Protein AF-A0A955LU29-F1 (afdb_monomer_lite)

Foldseek 3Di:
DDPPPPPVPVVVVVVVVPDDDDDPPPPDPPDLWDDPVFQWIARVVVRDIDRNDLCVPPLRNDDDDPVSNQVSQQCDDGSNRGHNRGGDDDPVRVVVVDPPPPDDPPPPD

Radius of gyration: 24.13 Å; chains: 1; bounding box: 79×35×53 Å

pLDDT: mean 70.44, std 16.15, range [33.31, 88.81]

Sequence (109 aa):
MNTKANISKHFLVISLFLFTLAAASSASAETRFVNNGNGTVEDKLTGLTWIQDPALVPALAGERSWMEARDACTELAYGGIGPNKWALPKIRDLQSLLDRNFKNPQINQ

Secondary structure (DSSP, 8-state):
----SSSTTHHHHHSSSS-S--------S--SEEE-SSSEEEETTTTEEEES-GGG-TTT-S---HHHHHHHHHH--BTTB-TTS--PPPHHHHHHHS-----------

Structure (mmCIF, N/CA/C/O backbone):
data_AF-A0A955LU29-F1
#
_entry.id   AF-A0A955LU29-F1
#
loop_
_atom_site.group_PDB
_atom_site.id
_atom_site.type_symbol
_atom_site.label_atom_id
_atom_site.label_alt_id
_atom_site.label_comp_id
_atom_site.label_asym_id
_atom_site.label_entity_id
_atom_site.label_seq_id
_atom_site.pdbx_PDB_ins_code
_atom_site.Cartn_x
_atom_site.Cartn_y
_atom_site.Cartn_z
_atom_site.occupancy
_atom_site.B_iso_or_equiv
_atom_site.auth_seq_id
_atom_site.auth_comp_id
_atom_site.auth_asym_id
_atom_site.auth_atom_id
_atom_site.pdbx_PDB_model_num
ATOM 1 N N . MET A 1 1 ? -65.943 6.549 -18.049 1.00 48.88 1 MET A N 1
ATOM 2 C CA . MET A 1 1 ? -65.256 6.606 -16.738 1.00 48.88 1 MET A CA 1
ATOM 3 C C . MET A 1 1 ? -64.560 5.275 -16.537 1.00 48.88 1 MET A C 1
ATOM 5 O O . MET A 1 1 ? -65.180 4.313 -16.111 1.00 48.88 1 MET A O 1
ATOM 9 N N . ASN A 1 2 ? -63.298 5.190 -16.950 1.00 33.31 2 ASN A N 1
ATOM 10 C CA . ASN A 1 2 ? -62.537 3.941 -16.946 1.00 33.31 2 ASN A CA 1
ATOM 11 C C . ASN A 1 2 ? -61.108 4.265 -16.495 1.00 33.31 2 ASN A C 1
ATOM 13 O O . ASN A 1 2 ? -60.129 4.174 -17.229 1.00 33.31 2 ASN A O 1
ATOM 17 N N . THR A 1 3 ? -61.027 4.680 -15.234 1.00 52.22 3 THR A N 1
ATOM 18 C CA . THR A 1 3 ? -59.836 4.790 -14.386 1.00 52.22 3 THR A CA 1
ATOM 19 C C . THR A 1 3 ? -59.293 3.392 -14.056 1.00 52.22 3 THR A C 1
ATOM 21 O O . THR A 1 3 ? -59.284 2.960 -12.911 1.00 52.22 3 THR A O 1
ATOM 24 N N . LYS A 1 4 ? -58.857 2.639 -15.074 1.00 50.62 4 LYS A 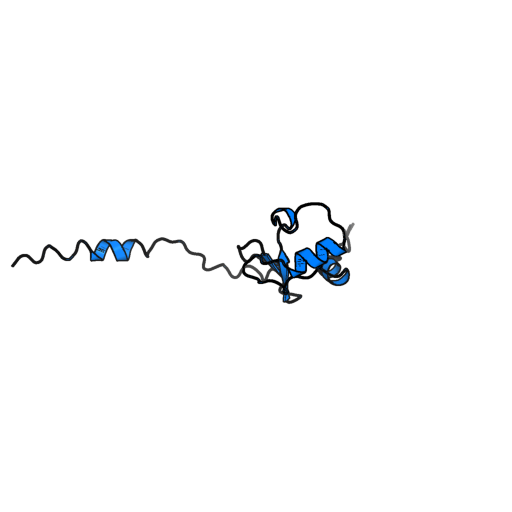N 1
ATOM 25 C CA . LYS A 1 4 ? -58.201 1.325 -14.900 1.00 50.62 4 LYS A CA 1
ATOM 26 C C . LYS A 1 4 ? -56.824 1.212 -15.570 1.00 50.62 4 LYS A C 1
ATOM 28 O O . LYS A 1 4 ? -56.285 0.119 -15.662 1.00 50.62 4 LYS A O 1
ATOM 33 N N . ALA A 1 5 ? -56.215 2.328 -15.979 1.00 54.69 5 ALA A N 1
ATOM 34 C CA . ALA A 1 5 ? -54.951 2.319 -16.732 1.00 54.69 5 ALA A CA 1
ATOM 35 C C . ALA A 1 5 ? -53.747 2.992 -16.032 1.00 54.69 5 ALA A C 1
ATOM 37 O O . ALA A 1 5 ? -52.740 3.242 -16.687 1.00 54.69 5 ALA A O 1
ATOM 38 N N . ASN A 1 6 ? -53.811 3.285 -14.723 1.00 50.88 6 ASN A N 1
ATOM 39 C CA . ASN A 1 6 ? -52.726 3.998 -14.014 1.00 50.88 6 ASN A CA 1
ATOM 40 C C . ASN A 1 6 ? -52.246 3.366 -12.694 1.00 50.88 6 ASN A C 1
ATOM 42 O O . ASN A 1 6 ? -51.460 3.971 -11.975 1.00 50.88 6 ASN A O 1
ATOM 46 N N . ILE A 1 7 ? -52.656 2.131 -12.392 1.00 54.09 7 ILE A N 1
ATOM 47 C CA . ILE A 1 7 ? -52.239 1.420 -11.165 1.00 54.09 7 ILE A CA 1
ATOM 48 C C . ILE A 1 7 ? -51.147 0.369 -11.448 1.00 54.09 7 ILE A C 1
ATOM 50 O O . ILE A 1 7 ? -50.309 0.106 -10.595 1.00 54.09 7 ILE A O 1
ATOM 54 N N . SER A 1 8 ? -51.050 -0.147 -12.681 1.00 55.31 8 SER A N 1
ATOM 55 C CA . SER A 1 8 ? -50.067 -1.189 -13.040 1.00 55.31 8 SER A CA 1
ATOM 56 C C . SER A 1 8 ? -48.636 -0.682 -13.284 1.00 55.31 8 SER A C 1
ATOM 58 O O . SER A 1 8 ? -47.722 -1.496 -13.357 1.00 55.31 8 SER A O 1
ATOM 60 N N . LYS A 1 9 ? -48.419 0.633 -13.433 1.00 54.09 9 LYS A N 1
ATOM 61 C CA . LYS A 1 9 ? -47.081 1.204 -13.703 1.00 54.09 9 LYS A CA 1
ATOM 62 C C . LYS A 1 9 ? -46.385 1.720 -12.442 1.00 54.09 9 LYS A C 1
ATOM 64 O O . LYS A 1 9 ? -45.171 1.629 -12.348 1.00 54.09 9 LYS A O 1
ATOM 69 N N . HIS A 1 10 ? -47.149 2.184 -11.450 1.00 52.41 10 HIS A N 1
ATOM 70 C CA . HIS A 1 10 ? -46.604 2.642 -10.164 1.00 52.41 10 HIS A CA 1
ATOM 71 C C . HIS A 1 10 ? -46.263 1.484 -9.212 1.00 52.41 10 HIS A C 1
ATOM 73 O O . HIS A 1 10 ? -45.340 1.603 -8.412 1.00 52.41 10 HIS A O 1
ATOM 79 N N . PHE A 1 11 ? -46.943 0.339 -9.334 1.00 55.09 11 PHE A N 1
ATOM 80 C CA . PHE A 1 11 ? -46.698 -0.830 -8.480 1.00 55.09 11 PHE A CA 1
ATOM 81 C C . PHE A 1 11 ? -45.362 -1.544 -8.783 1.00 55.09 11 PHE A C 1
ATOM 83 O O . PHE A 1 11 ? -44.809 -2.218 -7.920 1.00 55.09 11 PHE A O 1
ATOM 90 N N . LEU A 1 12 ? -44.804 -1.354 -9.986 1.00 52.69 12 LEU A N 1
ATOM 91 C CA . LEU A 1 12 ? -43.564 -2.008 -10.431 1.00 52.69 12 LEU A CA 1
ATOM 92 C C . LEU A 1 12 ? -42.297 -1.294 -9.915 1.00 52.69 12 LEU A C 1
ATOM 94 O O . LEU A 1 12 ? -41.278 -1.935 -9.684 1.00 52.69 12 LEU A O 1
ATOM 98 N N . VAL A 1 13 ? -42.364 0.017 -9.661 1.00 54.62 13 VAL A N 1
ATOM 99 C CA . VAL A 1 13 ? -41.197 0.816 -9.229 1.00 54.62 13 VAL A CA 1
ATOM 100 C C . VAL A 1 13 ? -40.988 0.755 -7.712 1.00 54.62 13 VAL A C 1
ATOM 102 O O . VAL A 1 13 ? -39.860 0.784 -7.234 1.00 54.62 13 VAL A O 1
ATOM 105 N N . ILE A 1 14 ? -42.073 0.600 -6.948 1.00 54.19 14 ILE A N 1
ATOM 106 C CA . ILE A 1 14 ? -42.044 0.587 -5.475 1.00 54.19 14 ILE A CA 1
ATOM 107 C C . ILE A 1 14 ? -41.609 -0.790 -4.928 1.00 54.19 14 ILE A C 1
ATOM 109 O O . ILE A 1 14 ? -41.048 -0.869 -3.840 1.00 54.19 14 ILE A O 1
ATOM 113 N N . SER A 1 15 ? -41.766 -1.871 -5.706 1.00 55.22 15 SER A N 1
ATOM 114 C CA . SER A 1 15 ? -41.326 -3.224 -5.321 1.00 55.22 15 SER A CA 1
ATOM 115 C C . SER A 1 15 ? -39.879 -3.559 -5.718 1.00 55.22 15 SER A C 1
ATOM 117 O O . SER A 1 15 ? -39.327 -4.517 -5.183 1.00 55.22 15 SER A O 1
ATOM 119 N N . LEU A 1 16 ? -39.246 -2.790 -6.615 1.00 47.41 16 LEU A N 1
ATOM 120 C CA . LEU A 1 16 ? -37.838 -2.990 -7.002 1.00 47.41 16 LEU A CA 1
ATOM 121 C C . LEU A 1 16 ? -36.855 -2.205 -6.112 1.00 47.41 16 LEU A C 1
ATOM 123 O O . LEU A 1 16 ? -35.650 -2.403 -6.200 1.00 47.41 16 LEU A O 1
ATOM 127 N N . PHE A 1 17 ? -37.360 -1.357 -5.211 1.00 50.53 17 PHE A N 1
ATOM 128 C CA . PHE A 1 17 ? -36.546 -0.616 -4.239 1.00 50.53 17 PHE A CA 1
ATOM 129 C C . PHE A 1 17 ? -36.687 -1.137 -2.795 1.00 50.53 17 PHE A C 1
ATOM 131 O O . PHE A 1 17 ? -36.208 -0.514 -1.854 1.00 50.53 17 PHE A O 1
ATOM 138 N N . LEU A 1 18 ? -37.330 -2.298 -2.616 1.00 53.19 18 LEU A N 1
ATOM 139 C CA . LEU A 1 18 ? -37.493 -2.982 -1.325 1.00 53.19 18 LEU A CA 1
ATOM 140 C C . LEU A 1 18 ? -36.749 -4.327 -1.249 1.00 53.19 18 LEU A C 1
ATOM 142 O O . LEU A 1 18 ? -37.048 -5.147 -0.383 1.00 53.19 18 LEU A O 1
ATOM 146 N N . PHE A 1 19 ? -35.759 -4.567 -2.119 1.00 55.38 19 PHE A N 1
ATOM 147 C CA . PHE A 1 19 ? -34.907 -5.756 -2.015 1.00 55.38 19 PHE A CA 1
ATOM 148 C C . PHE A 1 19 ? -33.518 -5.584 -2.653 1.00 55.38 19 PHE A C 1
ATOM 150 O O . PHE A 1 19 ? -33.162 -6.273 -3.601 1.00 55.38 19 PHE A O 1
ATOM 157 N N . THR A 1 20 ? -32.682 -4.713 -2.090 1.00 54.59 20 THR A N 1
ATOM 158 C CA . THR A 1 20 ? -31.228 -4.962 -2.066 1.00 54.59 20 THR A CA 1
ATOM 159 C C . THR A 1 20 ? -30.728 -4.769 -0.645 1.00 54.59 20 THR A C 1
ATOM 161 O O . THR A 1 20 ? -30.159 -3.746 -0.286 1.00 54.59 20 THR A O 1
ATOM 164 N N . LEU A 1 21 ? -31.082 -5.776 0.152 1.00 53.31 21 LEU A N 1
ATOM 165 C CA . LEU A 1 21 ? -30.294 -6.402 1.206 1.00 53.31 21 LEU A CA 1
ATOM 166 C C . LEU A 1 21 ? -29.524 -5.480 2.161 1.00 53.31 21 LEU A C 1
ATOM 168 O O . LEU A 1 21 ? -28.492 -4.898 1.842 1.00 53.31 21 LEU A O 1
ATOM 172 N N . ALA A 1 22 ? -30.026 -5.476 3.392 1.00 49.16 22 ALA A N 1
ATOM 173 C CA . ALA A 1 22 ? -29.367 -5.008 4.591 1.00 49.16 22 ALA A CA 1
ATOM 174 C C . ALA A 1 22 ? -27.864 -5.328 4.639 1.00 49.16 22 ALA A C 1
ATOM 176 O O . ALA A 1 22 ? -27.454 -6.485 4.602 1.00 49.16 22 ALA A O 1
ATOM 177 N N . ALA A 1 23 ? -27.086 -4.294 4.922 1.00 46.88 23 ALA A N 1
ATOM 178 C CA . ALA A 1 23 ? -26.126 -4.369 6.005 1.00 46.88 23 ALA A CA 1
ATOM 179 C C . ALA A 1 23 ? -26.170 -3.029 6.744 1.00 46.88 23 ALA A C 1
ATOM 181 O O . ALA A 1 23 ? -25.422 -2.101 6.447 1.00 46.88 23 ALA A O 1
ATOM 182 N N . ALA A 1 24 ? -27.042 -2.930 7.752 1.00 53.31 24 ALA A N 1
ATOM 183 C CA . ALA A 1 24 ? -26.600 -2.254 8.960 1.00 53.31 24 ALA A CA 1
ATOM 184 C C . ALA A 1 24 ? -25.399 -3.081 9.421 1.00 53.31 24 ALA A C 1
ATOM 186 O O . ALA A 1 24 ? -25.577 -4.153 9.999 1.00 53.31 24 ALA A O 1
ATOM 187 N N . SER A 1 25 ? -24.193 -2.679 9.011 1.00 51.66 25 SER A N 1
ATOM 188 C CA . SER A 1 25 ? -22.984 -3.351 9.461 1.00 51.66 25 SER A CA 1
ATOM 189 C C . SER A 1 25 ? -22.975 -3.195 10.967 1.00 51.66 25 SER A C 1
ATOM 191 O O . SER A 1 25 ? -22.829 -2.093 11.493 1.00 51.66 25 SER A O 1
ATOM 193 N N . SER A 1 26 ? -23.258 -4.314 11.630 1.00 44.16 26 SER A N 1
ATOM 194 C CA . SER A 1 26 ? -23.106 -4.511 13.056 1.00 44.16 26 SER A CA 1
ATOM 195 C C . SER A 1 26 ? -21.862 -3.758 13.501 1.00 44.16 26 SER A C 1
ATOM 197 O O . SER A 1 26 ? -20.797 -3.951 12.910 1.00 44.16 26 SER A O 1
ATOM 199 N N . ALA A 1 27 ? -21.995 -2.910 14.521 1.00 52.12 27 ALA A N 1
ATOM 200 C CA . ALA A 1 27 ? -20.869 -2.402 15.289 1.00 52.12 27 ALA A CA 1
ATOM 201 C C . ALA A 1 27 ? -20.181 -3.606 15.961 1.00 52.12 27 ALA A C 1
ATOM 203 O O . ALA A 1 27 ? -20.373 -3.901 17.136 1.00 52.12 27 ALA A O 1
ATOM 204 N N . SER A 1 28 ? -19.472 -4.388 15.152 1.00 48.50 28 SER A N 1
ATOM 205 C CA . SER A 1 28 ? -18.595 -5.466 15.558 1.00 48.50 28 SER A CA 1
ATOM 206 C C . SER A 1 28 ? -17.395 -4.789 16.187 1.0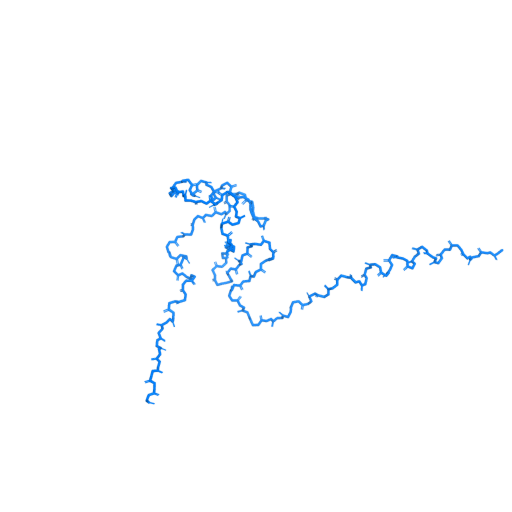0 48.50 28 SER A C 1
ATOM 208 O O . SER A 1 28 ? -16.844 -3.881 15.568 1.00 48.50 28 SER A O 1
ATOM 210 N N . ALA A 1 29 ? -17.066 -5.190 17.418 1.00 48.94 29 ALA A N 1
ATOM 211 C CA . ALA A 1 29 ? -15.870 -4.829 18.177 1.00 48.94 29 ALA A CA 1
ATOM 212 C C . ALA A 1 29 ? -14.811 -4.145 17.306 1.00 48.94 29 ALA A C 1
ATOM 214 O O . ALA A 1 29 ? -14.311 -4.809 16.408 1.00 48.94 29 ALA A O 1
ATOM 215 N N . GLU A 1 30 ? -14.537 -2.853 17.537 1.00 55.91 30 GLU A N 1
ATOM 216 C CA . GLU A 1 30 ? -13.604 -2.011 16.768 1.00 55.91 30 GLU A CA 1
ATOM 217 C C . GLU A 1 30 ? -12.332 -2.784 16.380 1.00 55.91 30 GLU A C 1
ATOM 219 O O . GLU A 1 30 ? -11.347 -2.839 17.119 1.00 55.91 30 GLU A O 1
ATOM 224 N N . THR A 1 31 ? -12.371 -3.452 15.224 1.00 72.12 31 THR A N 1
ATOM 225 C CA . THR A 1 31 ? -11.235 -4.192 14.707 1.00 72.12 31 THR A CA 1
ATOM 226 C C . THR A 1 31 ? -10.299 -3.145 14.155 1.00 72.12 31 THR A C 1
ATOM 228 O O . THR A 1 31 ? -10.680 -2.354 13.292 1.00 72.12 31 THR A O 1
ATOM 231 N N . ARG A 1 32 ? -9.060 -3.134 14.656 1.00 81.50 32 ARG A N 1
ATOM 232 C CA . ARG A 1 32 ? -8.010 -2.221 14.192 1.00 81.50 32 ARG A CA 1
ATOM 233 C C . ARG A 1 32 ? -7.954 -2.147 12.663 1.00 81.50 32 ARG A C 1
ATOM 235 O O . ARG A 1 32 ? -7.761 -1.071 12.115 1.00 81.50 32 ARG A O 1
ATOM 242 N N . PHE A 1 33 ? -8.124 -3.289 12.005 1.00 83.56 33 PHE A N 1
ATOM 243 C CA . PHE A 1 33 ? -8.162 -3.399 10.557 1.00 83.56 33 PHE A CA 1
ATOM 244 C C . PHE A 1 33 ? -9.610 -3.468 10.065 1.00 83.56 33 PHE A C 1
ATOM 246 O O . PHE A 1 33 ? -10.369 -4.347 10.485 1.00 83.56 33 PHE A O 1
ATOM 253 N N . VAL A 1 34 ? -9.982 -2.558 9.168 1.00 88.00 34 VAL A N 1
ATOM 254 C CA . VAL A 1 34 ? -11.308 -2.476 8.544 1.00 88.00 34 VAL A CA 1
ATOM 255 C C . VAL A 1 34 ? -11.178 -2.732 7.050 1.00 88.00 34 VAL A C 1
ATOM 257 O O . VAL A 1 34 ? -10.417 -2.064 6.361 1.00 88.00 34 VAL A O 1
ATOM 260 N N . ASN A 1 35 ? -11.915 -3.712 6.531 1.00 87.31 35 ASN A N 1
ATOM 261 C CA . ASN A 1 35 ? -11.949 -3.987 5.097 1.00 87.31 35 ASN A CA 1
ATOM 262 C C . ASN A 1 35 ? -12.932 -3.032 4.401 1.00 87.31 35 ASN A C 1
ATOM 264 O O . ASN A 1 35 ? -14.110 -2.999 4.753 1.00 87.31 35 ASN A O 1
ATOM 268 N N . ASN A 1 36 ? -12.459 -2.312 3.384 1.00 84.81 36 ASN A N 1
ATOM 269 C CA . ASN A 1 36 ? -13.255 -1.353 2.615 1.00 84.81 36 ASN A CA 1
ATOM 270 C C . ASN A 1 36 ? -14.074 -1.999 1.479 1.00 84.81 36 ASN A C 1
ATOM 272 O O . ASN A 1 36 ? -14.796 -1.309 0.764 1.00 84.81 36 ASN A O 1
ATOM 276 N N . GLY A 1 37 ? -13.946 -3.313 1.257 1.00 84.94 37 GLY A N 1
ATOM 277 C CA . GLY A 1 37 ? -14.674 -4.058 0.219 1.00 84.94 37 GLY A CA 1
ATOM 278 C C . GLY A 1 37 ? -14.194 -3.801 -1.216 1.00 84.94 37 GLY A C 1
ATOM 279 O O . GLY A 1 37 ? -14.714 -4.387 -2.158 1.00 84.94 37 GLY A O 1
ATOM 280 N N . ASN A 1 38 ? -13.178 -2.958 -1.388 1.00 82.44 38 ASN A N 1
ATOM 281 C CA . ASN A 1 38 ? -12.565 -2.573 -2.664 1.00 82.44 38 ASN A CA 1
ATOM 282 C C . ASN A 1 38 ? -11.144 -3.156 -2.836 1.00 82.44 38 ASN A C 1
ATOM 284 O O . ASN A 1 38 ? -10.353 -2.644 -3.628 1.00 82.44 38 ASN A O 1
ATOM 288 N N . GLY A 1 39 ? -10.795 -4.173 -2.040 1.00 84.12 39 GLY A N 1
ATOM 289 C CA . GLY A 1 39 ? -9.452 -4.756 -1.988 1.00 84.12 39 GLY A CA 1
ATOM 290 C C . GLY A 1 39 ? -8.445 -3.965 -1.145 1.00 84.12 39 GLY A C 1
ATOM 291 O O . GLY A 1 39 ? -7.254 -4.279 -1.176 1.00 84.12 39 GLY A O 1
ATOM 292 N N . THR A 1 40 ? -8.897 -2.954 -0.394 1.00 88.81 40 THR A N 1
ATOM 293 C CA . THR A 1 40 ? -8.074 -2.217 0.575 1.00 88.81 40 THR A CA 1
ATOM 294 C C . THR A 1 40 ? -8.537 -2.446 2.011 1.00 88.81 40 THR A C 1
ATOM 296 O O . THR A 1 40 ? -9.707 -2.735 2.274 1.00 88.81 40 THR A O 1
ATOM 299 N N . VAL A 1 41 ? -7.598 -2.318 2.943 1.00 87.94 41 VAL A N 1
ATOM 300 C CA . VAL A 1 41 ? -7.804 -2.467 4.382 1.00 87.94 41 VAL A CA 1
ATOM 301 C C . VAL A 1 41 ? -7.292 -1.214 5.081 1.00 87.94 41 VAL A C 1
ATOM 303 O O . VAL A 1 41 ? -6.130 -0.851 4.934 1.00 87.94 41 VAL A O 1
ATOM 306 N N . GLU A 1 42 ? -8.142 -0.552 5.851 1.00 88.75 42 GLU A N 1
ATOM 307 C CA . GLU A 1 42 ? -7.782 0.599 6.672 1.00 88.75 42 GLU A CA 1
ATOM 308 C C . GLU A 1 42 ? -7.295 0.141 8.052 1.00 88.75 42 GLU A C 1
ATOM 310 O O . GLU A 1 42 ? -7.962 -0.640 8.728 1.00 88.75 42 GLU A O 1
ATOM 315 N N . ASP A 1 43 ? -6.131 0.623 8.479 1.00 86.00 43 ASP A N 1
ATOM 316 C CA . ASP A 1 43 ? -5.620 0.470 9.838 1.00 86.00 43 ASP A CA 1
ATOM 317 C C . ASP A 1 43 ? -5.987 1.705 10.671 1.00 86.00 43 ASP A C 1
ATOM 319 O O . ASP A 1 43 ? -5.340 2.748 10.578 1.00 86.00 43 ASP A O 1
ATOM 323 N N . LYS A 1 44 ? -6.990 1.568 11.541 1.00 83.19 44 LYS A N 1
ATOM 324 C CA . LYS A 1 44 ? -7.482 2.634 12.424 1.00 83.19 44 LYS A CA 1
ATOM 325 C C . LYS A 1 44 ? -6.463 3.109 13.464 1.00 83.19 44 LYS A C 1
ATOM 327 O O . LYS A 1 44 ? -6.611 4.210 13.987 1.00 83.19 44 LYS A O 1
ATOM 332 N N . LEU A 1 45 ? -5.438 2.311 13.784 1.00 80.69 45 LEU A N 1
ATOM 333 C CA . LEU A 1 45 ? -4.405 2.708 14.748 1.00 80.69 45 LEU A CA 1
ATOM 334 C C . LEU A 1 45 ? -3.408 3.695 14.132 1.00 80.69 45 LEU A C 1
ATOM 336 O O . LEU A 1 45 ? -2.942 4.607 14.811 1.00 80.69 45 LEU A O 1
ATOM 340 N N . THR A 1 46 ? -3.056 3.493 12.861 1.00 80.31 46 THR A N 1
ATOM 341 C CA . THR A 1 46 ? -2.048 4.304 12.157 1.00 80.31 46 THR A CA 1
ATOM 342 C C . THR A 1 46 ? -2.659 5.307 11.178 1.00 80.31 46 THR A C 1
ATOM 344 O O . THR A 1 46 ? -1.975 6.240 10.764 1.00 80.31 46 THR A O 1
ATOM 347 N N . GLY A 1 47 ? -3.933 5.136 10.813 1.00 83.75 47 GLY A N 1
ATOM 348 C CA . GLY A 1 47 ? -4.607 5.894 9.757 1.00 83.75 47 GLY A CA 1
ATOM 349 C C . GLY A 1 47 ? -4.131 5.527 8.347 1.00 83.75 47 GLY A C 1
ATOM 350 O O . GLY A 1 47 ? -4.388 6.269 7.400 1.00 83.75 47 GLY A O 1
ATOM 351 N N . LEU A 1 48 ? -3.394 4.421 8.195 1.00 86.12 48 LEU A N 1
ATOM 352 C CA . LEU A 1 48 ? -2.862 3.971 6.910 1.00 86.12 48 LEU A CA 1
ATOM 353 C C . LEU A 1 48 ? -3.843 3.035 6.206 1.00 86.12 48 LEU A C 1
ATOM 355 O O . LEU A 1 48 ? -4.512 2.221 6.835 1.00 86.12 48 LEU A O 1
ATOM 359 N N . THR A 1 49 ? -3.887 3.115 4.878 1.00 88.25 49 THR A N 1
ATOM 360 C CA . THR A 1 49 ? -4.615 2.159 4.038 1.00 88.25 49 THR A CA 1
ATOM 361 C C . THR A 1 49 ? -3.635 1.199 3.378 1.00 88.25 49 THR A C 1
ATOM 363 O O . THR A 1 49 ? -2.616 1.610 2.826 1.00 88.25 49 THR A O 1
ATOM 366 N N . TRP A 1 50 ? -3.963 -0.084 3.421 1.00 88.12 50 TRP A N 1
ATOM 367 C CA . TRP A 1 50 ? -3.162 -1.193 2.927 1.00 88.12 50 TRP A CA 1
ATOM 368 C C . TRP A 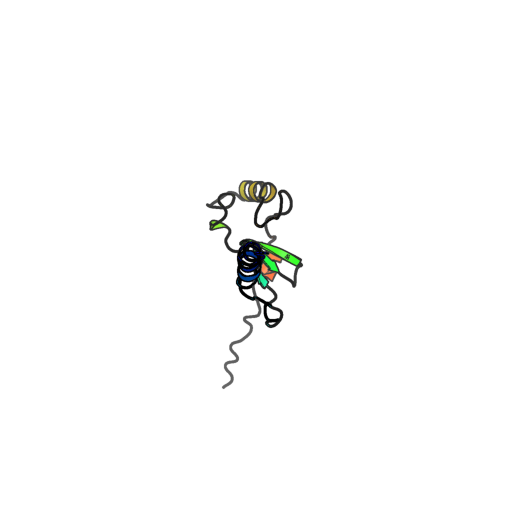1 50 ? -3.880 -1.895 1.781 1.00 88.12 50 TRP A C 1
ATOM 370 O O . TRP A 1 50 ? -5.108 -1.946 1.738 1.00 88.12 50 TRP A O 1
ATOM 380 N N . ILE A 1 51 ? -3.119 -2.465 0.853 1.00 87.94 51 ILE A N 1
ATOM 381 C CA . ILE A 1 51 ? -3.662 -3.358 -0.174 1.00 87.94 51 ILE A CA 1
ATOM 382 C C . ILE A 1 51 ? -3.783 -4.747 0.449 1.00 87.94 51 ILE A C 1
ATOM 384 O O . ILE A 1 51 ? -2.819 -5.233 1.037 1.00 87.94 51 ILE A O 1
ATOM 388 N N . GLN A 1 52 ? -4.960 -5.367 0.337 1.00 86.56 52 GLN A N 1
ATOM 389 C CA . GLN A 1 52 ? -5.226 -6.669 0.952 1.00 86.56 52 GLN A CA 1
ATOM 390 C C . GLN A 1 52 ? -4.345 -7.772 0.360 1.00 86.56 52 GLN A C 1
ATOM 392 O O . GLN A 1 52 ? -3.789 -8.577 1.101 1.00 86.56 52 GLN A O 1
ATOM 397 N N . ASP A 1 53 ? -4.215 -7.786 -0.965 1.00 84.00 53 ASP A N 1
ATOM 398 C CA . ASP A 1 53 ? -3.346 -8.708 -1.683 1.00 84.00 53 ASP A CA 1
ATOM 399 C C . ASP A 1 53 ? -2.641 -7.969 -2.834 1.00 84.00 53 ASP A C 1
ATOM 401 O O . ASP A 1 53 ? -3.279 -7.637 -3.841 1.00 84.00 53 ASP A O 1
ATOM 405 N N . PRO A 1 54 ? -1.336 -7.669 -2.706 1.00 80.94 54 PRO A N 1
ATOM 406 C CA . PRO A 1 54 ? -0.583 -7.006 -3.763 1.00 80.94 54 PRO A CA 1
ATOM 407 C C . PRO A 1 54 ? -0.404 -7.885 -5.010 1.00 80.94 54 PRO A C 1
ATOM 409 O O . PRO A 1 54 ? -0.193 -7.339 -6.090 1.00 80.94 54 PRO A O 1
ATOM 412 N N . ALA A 1 55 ? -0.530 -9.215 -4.912 1.00 79.44 55 ALA A N 1
ATOM 413 C CA . ALA A 1 55 ? -0.432 -10.108 -6.067 1.00 79.44 55 ALA A CA 1
ATOM 414 C C . ALA A 1 55 ? -1.643 -9.986 -7.006 1.00 79.44 55 ALA A C 1
ATOM 416 O O . ALA A 1 55 ? -1.521 -10.239 -8.204 1.00 79.44 55 ALA A O 1
ATOM 417 N N . LEU A 1 56 ? -2.796 -9.545 -6.486 1.00 80.31 56 LEU A N 1
ATOM 418 C CA . LEU A 1 56 ? -3.993 -9.266 -7.288 1.00 80.31 56 LEU A CA 1
ATOM 419 C C . LEU A 1 56 ? -3.916 -7.933 -8.037 1.00 80.31 56 LEU A C 1
ATOM 421 O O . LEU A 1 56 ? -4.761 -7.658 -8.887 1.00 80.31 56 LEU A O 1
ATOM 425 N N . VAL A 1 57 ? -2.915 -7.101 -7.742 1.00 81.81 57 VAL A N 1
ATOM 426 C CA . VAL A 1 57 ? -2.694 -5.827 -8.419 1.00 81.81 57 VAL A CA 1
ATOM 427 C C . VAL A 1 57 ? -1.695 -6.060 -9.554 1.00 81.81 57 VAL A C 1
ATOM 429 O O . VAL A 1 57 ? -0.512 -6.246 -9.278 1.00 81.81 57 VAL A O 1
ATOM 432 N N . PRO A 1 58 ? -2.094 -5.993 -10.841 1.00 79.62 58 PRO A N 1
ATOM 433 C CA . PRO A 1 58 ? -1.179 -6.249 -11.961 1.00 79.62 58 PRO A CA 1
ATOM 434 C C . PRO A 1 58 ? 0.039 -5.317 -11.948 1.00 79.62 58 PRO A C 1
ATOM 436 O O . PRO A 1 58 ? 1.156 -5.713 -12.274 1.00 79.62 58 PRO A O 1
ATOM 439 N N . ALA A 1 59 ? -0.168 -4.079 -11.492 1.00 77.00 59 ALA A N 1
ATOM 440 C CA . ALA A 1 59 ? 0.885 -3.087 -11.330 1.00 77.00 59 ALA A CA 1
ATOM 441 C C . ALA A 1 59 ? 1.873 -3.410 -10.198 1.00 77.00 59 ALA A C 1
ATOM 443 O O . ALA A 1 59 ? 2.928 -2.797 -10.176 1.00 77.00 59 ALA A O 1
ATOM 444 N N . LEU A 1 60 ? 1.596 -4.365 -9.305 1.00 78.62 60 LEU A N 1
ATOM 445 C CA . LEU A 1 60 ? 2.496 -4.808 -8.229 1.00 78.62 60 LEU A CA 1
ATOM 446 C C . LEU A 1 60 ? 2.843 -6.305 -8.302 1.00 78.62 60 LEU A C 1
ATOM 448 O O . LEU A 1 60 ? 3.666 -6.772 -7.521 1.00 78.62 60 LEU A O 1
ATOM 452 N N . ALA A 1 61 ? 2.247 -7.053 -9.233 1.00 78.44 61 ALA A N 1
ATOM 453 C CA . ALA A 1 61 ? 2.499 -8.475 -9.396 1.00 78.44 61 ALA A CA 1
ATOM 454 C C . ALA A 1 61 ? 3.941 -8.749 -9.867 1.00 78.44 61 ALA A C 1
ATOM 456 O O . ALA A 1 61 ? 4.470 -8.053 -10.746 1.00 78.44 61 ALA A O 1
ATOM 457 N N . GLY A 1 62 ? 4.537 -9.804 -9.301 1.00 79.19 62 GLY A N 1
ATOM 458 C CA . GLY A 1 62 ? 5.881 -10.291 -9.623 1.00 79.19 62 GLY A CA 1
ATOM 459 C C . GLY A 1 62 ? 6.991 -9.753 -8.716 1.00 79.19 62 GLY A C 1
ATOM 460 O O . GLY A 1 62 ? 6.794 -8.852 -7.904 1.00 79.19 62 GLY A O 1
ATOM 461 N N . GLU A 1 63 ? 8.182 -10.331 -8.859 1.00 78.75 63 GLU A N 1
ATOM 462 C CA . GLU A 1 63 ? 9.394 -9.832 -8.209 1.00 78.75 63 GLU A CA 1
ATOM 463 C C . GLU A 1 63 ? 9.892 -8.583 -8.937 1.00 78.75 63 GLU A C 1
ATOM 465 O O . GLU A 1 63 ? 9.972 -8.567 -10.167 1.00 78.75 63 GLU A O 1
ATOM 470 N N . ARG A 1 64 ? 10.232 -7.534 -8.185 1.00 79.12 64 ARG A N 1
ATOM 471 C CA . ARG A 1 64 ? 10.781 -6.287 -8.731 1.00 79.12 64 ARG A CA 1
ATOM 472 C C . ARG A 1 64 ? 11.911 -5.763 -7.874 1.00 79.12 64 ARG A C 1
ATOM 474 O O . ARG A 1 64 ? 11.968 -6.027 -6.671 1.00 79.12 64 ARG A O 1
ATOM 481 N N . SER A 1 65 ? 12.791 -4.976 -8.483 1.00 85.38 65 SER A N 1
ATOM 482 C CA . SER A 1 65 ? 13.766 -4.213 -7.717 1.00 85.38 65 SER A CA 1
ATOM 483 C C . SER A 1 65 ? 13.064 -3.176 -6.836 1.00 85.38 65 SER A C 1
ATOM 485 O O . SER A 1 65 ? 11.942 -2.738 -7.096 1.00 85.38 65 SER A O 1
ATOM 487 N N . TRP A 1 66 ? 13.749 -2.744 -5.779 1.00 82.25 66 TRP A N 1
ATOM 488 C CA . TRP A 1 66 ? 13.206 -1.754 -4.851 1.00 82.25 66 TRP A CA 1
ATOM 489 C C . TRP A 1 66 ? 12.829 -0.430 -5.540 1.00 82.25 66 TRP A C 1
ATOM 491 O O . TRP A 1 66 ? 11.814 0.175 -5.198 1.00 82.25 66 TRP A O 1
ATOM 501 N N . MET A 1 67 ? 13.619 0.006 -6.529 1.00 85.06 67 MET A N 1
ATOM 502 C CA . MET A 1 67 ? 13.327 1.213 -7.313 1.00 85.06 67 MET A CA 1
ATOM 503 C C . MET A 1 67 ? 12.065 1.045 -8.159 1.00 85.06 67 MET A C 1
ATOM 505 O O . MET A 1 67 ? 11.181 1.893 -8.092 1.00 85.06 67 MET A O 1
ATOM 509 N N . GLU A 1 68 ? 11.940 -0.068 -8.881 1.00 85.06 68 GLU A N 1
ATOM 510 C CA . GLU A 1 68 ? 10.755 -0.351 -9.698 1.00 85.06 68 GLU A CA 1
ATOM 511 C C . GLU A 1 68 ? 9.491 -0.477 -8.844 1.00 85.06 68 GLU A C 1
ATOM 513 O O . GLU A 1 68 ? 8.431 0.004 -9.234 1.00 85.06 68 GLU A O 1
ATOM 518 N N . ALA A 1 69 ? 9.590 -1.085 -7.657 1.00 83.75 69 ALA A N 1
ATOM 519 C CA . ALA A 1 69 ? 8.475 -1.164 -6.719 1.00 83.75 69 ALA A CA 1
ATOM 520 C C . ALA A 1 69 ? 8.044 0.231 -6.237 1.00 83.75 69 ALA A C 1
ATOM 522 O O . ALA A 1 69 ? 6.852 0.509 -6.124 1.00 83.75 69 ALA A O 1
ATOM 523 N N . ARG A 1 70 ? 9.004 1.126 -5.971 1.00 85.75 70 ARG A N 1
ATOM 524 C CA . ARG A 1 70 ? 8.724 2.500 -5.536 1.00 85.75 70 ARG A CA 1
ATOM 525 C C . ARG A 1 70 ? 8.020 3.305 -6.611 1.00 85.75 70 ARG A C 1
ATOM 527 O O . ARG A 1 70 ? 7.039 3.991 -6.315 1.00 85.75 70 ARG A O 1
ATOM 534 N N . ASP A 1 71 ? 8.512 3.215 -7.834 1.00 86.62 71 ASP A N 1
ATOM 535 C CA . ASP A 1 71 ? 7.944 3.954 -8.951 1.00 86.62 71 ASP A CA 1
ATOM 536 C C . ASP A 1 71 ? 6.545 3.390 -9.280 1.00 86.62 71 ASP A C 1
ATOM 538 O O . ASP A 1 71 ? 5.586 4.154 -9.387 1.00 86.62 71 ASP A O 1
ATOM 542 N N . ALA A 1 72 ? 6.371 2.062 -9.228 1.00 85.88 72 ALA A N 1
ATOM 543 C CA . ALA A 1 72 ? 5.066 1.412 -9.363 1.00 85.88 72 ALA A CA 1
ATOM 544 C C . ALA A 1 72 ? 4.060 1.824 -8.274 1.00 85.88 72 ALA A C 1
ATOM 546 O O . ALA A 1 72 ? 2.898 2.065 -8.588 1.00 85.88 72 ALA A O 1
ATOM 547 N N . CYS A 1 73 ? 4.475 1.943 -7.005 1.00 86.69 73 CYS A N 1
ATOM 548 C CA . CYS A 1 73 ? 3.611 2.482 -5.949 1.00 86.69 73 CYS A CA 1
ATOM 549 C C . CYS A 1 73 ? 3.215 3.936 -6.231 1.00 86.69 73 CYS A C 1
ATOM 551 O O . CYS A 1 73 ? 2.071 4.314 -6.014 1.00 86.69 73 CYS A O 1
ATOM 553 N N . THR A 1 74 ? 4.138 4.751 -6.736 1.00 86.12 74 THR A N 1
ATOM 554 C CA . THR A 1 74 ? 3.882 6.175 -6.996 1.00 86.12 74 THR A CA 1
ATOM 555 C C . THR A 1 74 ? 2.831 6.362 -8.094 1.00 86.12 74 THR A C 1
ATOM 557 O O . THR A 1 74 ? 1.956 7.219 -7.980 1.00 86.12 74 THR A O 1
ATOM 560 N N . GLU A 1 75 ? 2.853 5.519 -9.123 1.00 86.94 75 GLU A N 1
ATOM 561 C CA . GLU A 1 75 ? 1.892 5.555 -10.233 1.00 86.94 75 GLU A CA 1
ATOM 562 C C . GLU A 1 75 ? 0.592 4.785 -9.950 1.00 86.94 75 GLU A C 1
ATOM 564 O O . GLU A 1 75 ? -0.369 4.874 -10.717 1.00 86.94 75 GLU A O 1
ATOM 569 N N . LEU A 1 76 ? 0.530 4.041 -8.842 1.00 86.56 76 LEU A N 1
ATOM 570 C CA . LEU A 1 76 ? -0.591 3.165 -8.540 1.00 86.56 76 LEU A CA 1
ATOM 571 C C . LEU A 1 76 ? -1.879 3.953 -8.281 1.00 86.56 76 LEU A C 1
ATOM 573 O O . LEU A 1 76 ? -1.938 4.815 -7.408 1.00 86.56 76 LEU A O 1
ATOM 577 N N . ALA A 1 77 ? -2.946 3.573 -8.979 1.00 87.69 77 ALA A N 1
ATOM 578 C CA . ALA A 1 77 ? -4.311 3.952 -8.647 1.00 87.69 77 ALA A CA 1
ATOM 579 C C . ALA A 1 77 ? -5.116 2.679 -8.356 1.00 87.69 77 ALA A C 1
ATOM 581 O O . ALA A 1 77 ? -5.334 1.858 -9.246 1.00 87.69 77 ALA A O 1
ATOM 582 N N . TYR A 1 78 ? -5.528 2.486 -7.102 1.00 85.00 78 TYR A N 1
ATOM 583 C CA . TYR A 1 78 ? -6.194 1.262 -6.650 1.00 85.00 78 TYR A CA 1
ATOM 584 C C . TYR A 1 78 ? -7.182 1.553 -5.518 1.00 85.00 78 TYR A C 1
ATOM 586 O O . TYR A 1 78 ? -6.961 2.460 -4.719 1.00 85.00 78 TYR A O 1
ATOM 594 N N . GLY A 1 79 ? -8.295 0.814 -5.455 1.00 81.31 79 GLY A N 1
ATOM 595 C CA . GLY A 1 79 ? -9.296 0.973 -4.392 1.00 81.31 79 GLY A CA 1
ATOM 596 C C . GLY A 1 79 ? -9.940 2.367 -4.321 1.00 81.31 79 GLY A C 1
ATOM 597 O O . GLY A 1 79 ? -10.357 2.796 -3.252 1.00 81.31 79 GLY A O 1
ATOM 598 N N . GLY A 1 80 ? -9.988 3.113 -5.429 1.00 82.19 80 GLY A N 1
ATOM 599 C CA . GLY A 1 80 ? -10.471 4.503 -5.443 1.00 82.19 80 GLY A CA 1
ATOM 600 C C . GLY A 1 80 ? -9.464 5.534 -4.913 1.00 82.19 80 GLY A C 1
ATOM 601 O O . GLY A 1 80 ? -9.772 6.723 -4.875 1.00 82.19 80 GLY A O 1
ATOM 602 N N . ILE A 1 81 ? -8.253 5.104 -4.552 1.00 84.00 81 ILE A N 1
ATOM 603 C CA . ILE A 1 81 ? -7.135 5.972 -4.185 1.00 84.00 81 ILE A CA 1
ATOM 604 C C . ILE A 1 81 ? -6.301 6.238 -5.441 1.00 84.00 81 ILE A C 1
ATOM 606 O O . ILE A 1 81 ? -5.858 5.303 -6.107 1.00 84.00 81 ILE A O 1
ATOM 610 N N . GLY A 1 82 ? -6.116 7.519 -5.769 1.00 83.56 82 GLY A N 1
ATOM 611 C CA . GLY A 1 82 ? -5.381 7.962 -6.954 1.00 83.56 82 GLY A CA 1
ATOM 612 C C . GLY A 1 82 ? -3.853 7.835 -6.848 1.00 83.56 82 GLY A C 1
ATOM 613 O O . GLY A 1 82 ? -3.328 7.491 -5.785 1.00 83.56 82 GLY A O 1
ATOM 614 N N . PRO A 1 83 ? -3.136 8.171 -7.935 1.00 83.25 83 PRO A N 1
ATOM 615 C CA . PRO A 1 83 ? -1.674 8.134 -7.976 1.00 83.25 83 PRO A CA 1
ATOM 616 C C . PRO A 1 83 ? -1.049 9.105 -6.961 1.00 83.25 83 PRO A C 1
ATOM 618 O O . PRO A 1 83 ? -1.684 10.066 -6.515 1.00 83.25 83 PRO A O 1
ATOM 621 N N . ASN A 1 84 ? 0.211 8.867 -6.591 1.00 84.94 84 ASN A N 1
ATOM 622 C CA . ASN A 1 84 ? 0.999 9.592 -5.580 1.00 84.94 84 ASN A CA 1
ATOM 623 C C . ASN A 1 84 ? 0.484 9.491 -4.133 1.00 84.94 84 ASN A C 1
ATOM 625 O O . ASN A 1 84 ? 0.943 10.225 -3.256 1.00 84.94 84 ASN A O 1
ATOM 629 N N . LYS A 1 85 ? -0.486 8.615 -3.864 1.00 86.12 85 LYS A N 1
ATOM 630 C CA . LYS A 1 85 ? -0.992 8.354 -2.505 1.00 86.12 85 LYS A CA 1
ATOM 631 C C . LYS A 1 85 ? -0.429 7.076 -1.901 1.00 86.12 85 LYS A C 1
ATOM 633 O O . LYS A 1 85 ? -0.343 6.973 -0.681 1.00 86.12 85 LYS A O 1
ATOM 638 N N . TRP A 1 86 ? -0.030 6.133 -2.746 1.00 87.56 86 TRP A N 1
ATOM 639 C CA . TRP A 1 86 ? 0.591 4.889 -2.328 1.00 87.56 86 TRP A CA 1
ATOM 640 C C . TRP A 1 86 ? 2.104 5.064 -2.223 1.00 87.56 86 TRP A C 1
ATOM 642 O O . TRP A 1 86 ? 2.748 5.657 -3.087 1.00 87.56 86 TRP A O 1
ATOM 652 N N . ALA A 1 87 ? 2.677 4.536 -1.149 1.00 86.56 87 ALA A N 1
ATOM 653 C CA . ALA A 1 87 ? 4.112 4.520 -0.908 1.00 86.56 87 ALA A CA 1
ATOM 654 C C . ALA A 1 87 ? 4.518 3.137 -0.404 1.00 86.56 87 ALA A C 1
ATOM 656 O O . ALA A 1 87 ? 3.699 2.427 0.185 1.00 86.56 87 ALA A O 1
ATOM 657 N N . LEU A 1 88 ? 5.787 2.762 -0.593 1.00 84.06 88 LEU A N 1
ATOM 658 C CA . LEU A 1 88 ? 6.287 1.557 0.059 1.00 84.06 88 LEU A CA 1
ATOM 659 C C . LEU A 1 88 ? 6.236 1.721 1.579 1.00 84.06 88 LEU A C 1
ATOM 661 O O . LEU A 1 88 ? 6.673 2.756 2.099 1.00 84.06 88 LEU A O 1
ATOM 665 N N . PRO A 1 89 ? 5.776 0.687 2.298 1.00 79.44 89 PRO A N 1
ATOM 666 C CA . PRO A 1 89 ? 5.783 0.715 3.745 1.00 79.44 89 PRO A CA 1
ATOM 667 C C . PRO A 1 89 ? 7.219 0.755 4.259 1.00 79.44 89 PRO A C 1
ATOM 669 O O . PRO A 1 89 ? 8.097 0.021 3.792 1.00 79.44 89 PRO A O 1
ATOM 672 N N . LYS A 1 90 ? 7.479 1.612 5.249 1.00 78.81 90 LYS A N 1
ATOM 673 C CA . LYS A 1 90 ? 8.772 1.610 5.933 1.00 78.81 90 LYS A CA 1
ATOM 674 C C . LYS A 1 90 ? 8.827 0.402 6.859 1.00 78.81 90 LYS A C 1
ATOM 676 O O . LYS A 1 90 ? 7.807 -0.099 7.325 1.00 78.81 90 LYS A O 1
ATOM 681 N N . ILE A 1 91 ? 10.042 -0.010 7.221 1.00 76.69 91 ILE A N 1
ATOM 682 C CA . ILE A 1 91 ? 10.264 -1.114 8.172 1.00 76.69 91 ILE A CA 1
ATOM 683 C C . ILE A 1 91 ? 9.454 -0.907 9.462 1.00 76.69 91 ILE A C 1
ATOM 685 O O . ILE A 1 91 ? 8.892 -1.854 9.995 1.00 76.69 91 ILE A O 1
ATOM 689 N N . ARG A 1 92 ? 9.347 0.335 9.945 1.00 71.31 92 ARG A N 1
ATOM 690 C CA . ARG A 1 92 ? 8.580 0.681 11.153 1.00 71.31 92 ARG A CA 1
ATOM 691 C C . ARG A 1 92 ? 7.072 0.473 10.986 1.00 71.31 92 ARG A C 1
ATOM 693 O O . ARG A 1 92 ? 6.423 0.041 11.932 1.00 71.31 92 ARG A O 1
ATOM 700 N N . ASP A 1 93 ? 6.540 0.729 9.796 1.00 76.31 93 ASP A N 1
ATOM 701 C CA . ASP A 1 93 ? 5.116 0.566 9.499 1.00 76.31 93 ASP A CA 1
ATOM 702 C C . ASP A 1 93 ? 4.774 -0.927 9.420 1.00 76.31 93 ASP A C 1
ATOM 704 O O . ASP A 1 93 ? 3.820 -1.377 10.049 1.00 76.31 93 ASP A O 1
ATOM 708 N N . LEU A 1 94 ? 5.635 -1.731 8.780 1.00 76.25 94 LEU A N 1
ATOM 709 C CA . LEU A 1 94 ? 5.520 -3.197 8.786 1.00 76.25 94 LEU A CA 1
ATOM 710 C C . LEU A 1 94 ? 5.621 -3.779 10.201 1.00 76.25 94 LEU A C 1
ATOM 712 O O . LEU A 1 94 ? 4.882 -4.692 10.555 1.00 76.25 94 LEU A O 1
ATOM 716 N N . GLN A 1 95 ? 6.499 -3.232 11.044 1.00 72.56 95 GLN A N 1
ATOM 717 C CA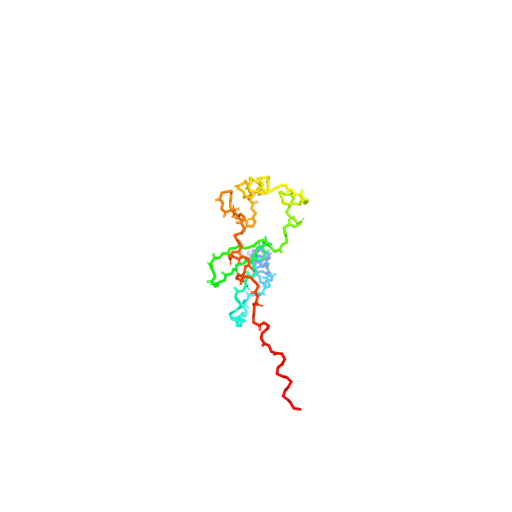 . GLN A 1 95 ? 6.590 -3.638 12.448 1.00 72.56 95 GLN A CA 1
ATOM 718 C C . GLN A 1 95 ? 5.315 -3.344 13.237 1.00 72.56 95 GLN A C 1
ATOM 720 O O . GLN A 1 95 ? 5.056 -4.050 14.204 1.00 72.56 95 GLN A O 1
ATOM 725 N N . SER A 1 96 ? 4.528 -2.340 12.837 1.00 67.12 96 SER A N 1
ATOM 726 C CA . SER A 1 96 ? 3.225 -2.075 13.448 1.00 67.12 96 SER A CA 1
ATOM 727 C C . SER A 1 96 ? 2.169 -3.101 13.034 1.00 67.12 96 SER A C 1
ATOM 729 O O . SER A 1 96 ? 1.230 -3.331 13.789 1.00 67.12 96 SER A O 1
ATOM 731 N N . LEU A 1 97 ? 2.297 -3.715 11.851 1.00 68.50 97 LEU A N 1
ATOM 732 C CA . LEU A 1 97 ? 1.416 -4.799 11.404 1.00 68.50 97 LEU A CA 1
ATOM 733 C C . LEU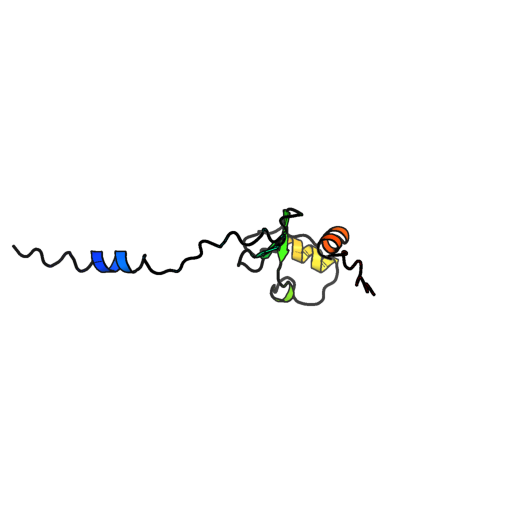 A 1 97 ? 1.727 -6.114 12.120 1.00 68.50 97 LEU A C 1
ATOM 735 O O . LEU A 1 97 ? 0.834 -6.924 12.347 1.00 68.50 97 LEU A O 1
ATOM 739 N N . LEU A 1 98 ? 2.992 -6.318 12.486 1.00 69.50 98 LEU A N 1
ATOM 740 C CA . LEU A 1 98 ? 3.408 -7.461 13.280 1.00 69.50 98 LEU A CA 1
ATOM 741 C C . LEU A 1 98 ? 2.932 -7.275 14.721 1.00 69.50 98 LEU A C 1
ATOM 743 O O . LEU A 1 98 ? 3.471 -6.454 15.464 1.00 69.50 98 LEU A O 1
ATOM 747 N N . ASP A 1 99 ? 1.961 -8.081 15.139 1.00 60.38 99 ASP A N 1
ATOM 748 C CA . ASP A 1 99 ? 1.670 -8.240 16.556 1.00 60.38 99 ASP A CA 1
ATOM 749 C C . ASP A 1 99 ? 2.873 -8.918 17.232 1.00 60.38 99 ASP A C 1
ATOM 751 O O . ASP A 1 99 ? 3.057 -10.135 17.203 1.00 60.38 99 ASP A O 1
ATOM 755 N N . ARG A 1 100 ? 3.765 -8.101 17.800 1.00 54.34 100 ARG A N 1
ATOM 756 C CA . ARG A 1 100 ? 4.932 -8.571 18.561 1.00 54.34 100 ARG A CA 1
ATOM 757 C C . ARG A 1 100 ? 4.548 -9.099 19.941 1.00 54.34 100 AR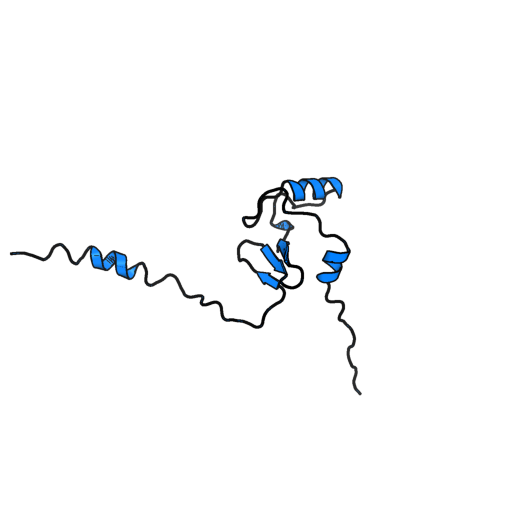G A C 1
ATOM 759 O O . ARG A 1 100 ? 5.437 -9.469 20.707 1.00 54.34 100 ARG A O 1
ATOM 766 N N . ASN A 1 101 ? 3.257 -9.152 20.268 1.00 49.97 101 ASN A N 1
ATOM 767 C CA . ASN A 1 101 ? 2.767 -9.638 21.544 1.00 49.97 101 ASN A CA 1
ATOM 768 C C . ASN A 1 101 ? 2.624 -11.168 21.607 1.00 49.97 101 ASN A C 1
ATOM 770 O O . ASN A 1 101 ? 1.865 -11.686 22.420 1.00 49.97 101 ASN A O 1
ATOM 774 N N . PHE A 1 102 ? 3.453 -11.913 20.869 1.00 48.12 102 PHE A N 1
ATOM 775 C CA . PHE A 1 102 ? 3.835 -13.269 21.277 1.00 48.12 102 PHE A CA 1
ATOM 776 C C . PHE A 1 102 ? 4.775 -13.206 22.492 1.00 48.12 102 PHE A C 1
ATOM 778 O O . PHE A 1 102 ? 5.905 -13.690 22.475 1.00 48.12 102 PHE A O 1
ATOM 785 N N . LYS A 1 103 ? 4.313 -12.584 23.579 1.00 48.69 103 LYS A N 1
ATOM 786 C CA . LYS A 1 103 ? 4.828 -12.866 24.909 1.00 48.69 103 LYS A CA 1
ATOM 787 C C . LYS A 1 103 ? 3.912 -13.914 25.522 1.00 48.69 103 LYS A C 1
ATOM 789 O O . LYS A 1 103 ? 2.795 -13.601 25.915 1.00 48.69 103 LYS A O 1
ATOM 794 N N . ASN A 1 104 ? 4.489 -15.106 25.686 1.00 46.88 104 ASN A N 1
ATOM 795 C CA . ASN A 1 104 ? 4.143 -16.101 26.700 1.00 46.88 104 ASN A CA 1
ATOM 796 C C . ASN A 1 104 ? 3.041 -17.117 26.330 1.00 46.88 104 ASN A C 1
ATOM 798 O O . ASN A 1 104 ? 1.861 -16.829 26.522 1.00 46.88 104 ASN A O 1
ATOM 802 N N . PRO A 1 105 ? 3.377 -18.384 26.015 1.00 47.69 105 PRO A N 1
ATOM 803 C CA . PRO A 1 105 ? 2.666 -19.436 26.714 1.00 47.69 105 PRO A CA 1
ATOM 804 C C . PRO A 1 105 ? 3.062 -19.311 28.192 1.00 47.69 105 PRO A C 1
ATOM 806 O O . PRO A 1 105 ? 4.151 -19.719 28.594 1.00 47.69 105 PRO A O 1
ATOM 809 N N . GLN A 1 106 ? 2.181 -18.701 28.995 1.00 49.47 106 GLN A N 1
ATOM 810 C CA . GLN A 1 106 ? 2.068 -19.061 30.406 1.00 49.47 106 GLN A CA 1
ATOM 811 C C . GLN A 1 106 ? 1.861 -20.587 30.404 1.00 49.47 106 GLN A C 1
ATOM 813 O O . GLN A 1 106 ? 0.741 -21.053 30.239 1.00 49.47 106 GLN A O 1
ATOM 818 N N . ILE A 1 107 ? 2.927 -21.379 30.512 1.00 42.88 107 ILE A N 1
ATOM 819 C CA . ILE A 1 107 ? 2.808 -22.734 31.046 1.00 42.88 107 ILE A CA 1
ATOM 820 C C . ILE A 1 107 ? 2.716 -22.566 32.559 1.00 42.88 107 ILE A C 1
ATOM 822 O O . ILE A 1 107 ? 3.688 -22.675 33.301 1.00 42.88 107 ILE A O 1
ATOM 826 N N . ASN A 1 108 ? 1.533 -22.153 32.999 1.00 43.16 108 ASN A N 1
ATOM 827 C CA . ASN A 1 108 ? 1.125 -22.214 34.384 1.00 43.16 108 ASN A CA 1
ATOM 828 C C . ASN A 1 108 ? 0.826 -23.680 34.734 1.00 43.16 108 ASN A C 1
ATOM 830 O O . ASN A 1 108 ? -0.275 -24.145 34.483 1.00 43.16 108 ASN A O 1
ATOM 834 N N . GLN A 1 109 ? 1.844 -24.317 35.324 1.00 42.00 109 GLN A N 1
ATOM 835 C CA . GLN A 1 109 ? 1.828 -25.486 36.226 1.00 42.00 109 GLN A CA 1
ATOM 836 C C . GLN A 1 109 ? 1.192 -26.793 35.735 1.00 42.00 109 GLN A C 1
ATOM 838 O O . GLN A 1 109 ? -0.041 -26.860 35.565 1.00 42.00 109 GLN A O 1
#